Protein AF-A0A9X4NLX0-F1 (afdb_monomer_lite)

InterPro domains:
  IPR046763 Phage tail tube protein, C-terminal [PF20608] (22-100)

Foldseek 3Di:
DDADPVRDDDDDDDDDDDDQWAWDADDDEWEWDDPDAFAQQTATDDDQWTQIPVGDTFGWDKFKAAPVRDTDDGRRHHADKIKIWIDGPPYDIDIHIYGD

Structure (mmCIF, N/CA/C/O backbone):
data_AF-A0A9X4NLX0-F1
#
_entry.id   AF-A0A9X4NLX0-F1
#
loop_
_atom_site.group_PDB
_atom_site.id
_atom_site.type_symbol
_atom_site.label_atom_id
_atom_site.label_alt_id
_atom_site.label_comp_id
_atom_site.label_asym_id
_atom_site.label_entity_id
_atom_site.label_seq_id
_atom_site.pdbx_PDB_ins_code
_atom_site.Cartn_x
_atom_site.Cartn_y
_atom_site.Cartn_z
_atom_site.occupancy
_atom_site.B_iso_or_equiv
_atom_site.auth_seq_id
_atom_site.auth_comp_id
_atom_site.auth_asym_id
_atom_site.auth_atom_id
_atom_site.pdbx_PDB_model_num
ATOM 1 N N . THR A 1 1 ? -16.741 -6.314 47.032 1.00 60.53 1 THR A N 1
ATOM 2 C CA . THR A 1 1 ? -17.863 -7.225 47.336 1.00 60.53 1 THR A CA 1
ATOM 3 C C . THR A 1 1 ? -18.514 -6.750 48.613 1.00 60.53 1 THR A C 1
ATOM 5 O O . THR A 1 1 ? -17.801 -6.550 49.587 1.00 60.53 1 THR A O 1
ATOM 8 N N . ALA A 1 2 ? -19.818 -6.478 48.593 1.00 59.66 2 ALA A N 1
ATOM 9 C CA . ALA A 1 2 ? -20.591 -6.218 49.805 1.00 59.66 2 ALA A CA 1
ATOM 10 C C . ALA A 1 2 ? -21.335 -7.508 50.169 1.00 59.66 2 ALA A C 1
ATOM 12 O O . ALA A 1 2 ? -21.879 -8.161 49.280 1.00 59.66 2 ALA A O 1
ATOM 13 N N . THR A 1 3 ? -21.311 -7.880 51.444 1.00 66.69 3 THR A N 1
ATOM 14 C CA . THR A 1 3 ? -22.055 -9.021 51.987 1.00 66.69 3 THR A CA 1
ATOM 15 C C . THR A 1 3 ? -23.190 -8.457 52.825 1.00 66.69 3 THR A C 1
ATOM 17 O O . THR A 1 3 ? -22.936 -7.649 53.722 1.00 66.69 3 THR A O 1
ATOM 20 N N . ASP A 1 4 ? -24.433 -8.817 52.512 1.00 77.69 4 ASP A N 1
ATOM 21 C CA . ASP A 1 4 ? -25.574 -8.421 53.340 1.00 77.69 4 ASP A CA 1
ATOM 22 C C . ASP A 1 4 ? -25.683 -9.297 54.606 1.00 77.69 4 ASP A C 1
ATOM 24 O O . ASP A 1 4 ? -24.994 -10.308 54.756 1.00 77.69 4 ASP A O 1
ATOM 28 N N . ALA A 1 5 ? -26.550 -8.912 55.547 1.00 78.56 5 ALA A N 1
ATOM 29 C CA . ALA A 1 5 ? -26.756 -9.647 56.800 1.00 78.56 5 ALA A CA 1
ATOM 30 C C . ALA A 1 5 ? -27.320 -11.075 56.606 1.00 78.56 5 ALA A C 1
ATOM 32 O O . ALA A 1 5 ? -27.329 -11.852 57.559 1.00 78.56 5 ALA A O 1
ATOM 33 N N . ALA A 1 6 ? -27.778 -11.422 55.395 1.00 80.31 6 ALA A N 1
ATOM 34 C CA . ALA A 1 6 ? -28.243 -12.756 55.018 1.00 80.31 6 ALA A CA 1
ATOM 35 C C . ALA A 1 6 ? -27.143 -13.609 54.351 1.00 80.31 6 ALA A C 1
ATOM 37 O O . ALA A 1 6 ? -27.378 -14.778 54.052 1.00 80.31 6 ALA A O 1
ATOM 38 N N . GLY A 1 7 ? -25.940 -13.059 54.151 1.00 78.69 7 GLY A N 1
ATOM 39 C CA . GLY A 1 7 ? -24.815 -13.761 53.538 1.00 78.69 7 GLY A CA 1
ATOM 40 C C . GLY A 1 7 ? -24.838 -13.769 52.010 1.00 78.69 7 GLY A C 1
ATOM 41 O O . GLY A 1 7 ? -24.053 -14.501 51.407 1.00 78.69 7 GLY A O 1
ATOM 42 N N . ASN A 1 8 ? -25.688 -12.963 51.365 1.00 75.88 8 ASN A N 1
ATOM 43 C CA . ASN A 1 8 ? -25.670 -12.856 49.911 1.00 75.88 8 ASN A CA 1
ATOM 44 C C . ASN A 1 8 ? -24.430 -12.074 49.475 1.00 75.88 8 ASN A C 1
ATOM 46 O O . ASN A 1 8 ? -24.146 -10.983 49.979 1.00 75.88 8 ASN A O 1
ATOM 50 N N . VAL A 1 9 ? -23.698 -12.636 48.518 1.00 80.19 9 VAL A N 1
ATOM 51 C CA . VAL A 1 9 ? -22.546 -11.997 47.884 1.00 80.19 9 VAL A CA 1
ATOM 52 C C . VAL A 1 9 ? -22.950 -11.651 46.458 1.00 80.19 9 VAL A C 1
ATOM 54 O O . VAL A 1 9 ? -23.351 -12.526 45.698 1.00 80.19 9 VAL A O 1
ATOM 57 N N . SER A 1 10 ? -22.871 -10.373 46.090 1.00 74.25 10 SER A N 1
ATOM 58 C CA . SER A 1 10 ? -22.984 -9.984 44.683 1.00 74.25 10 S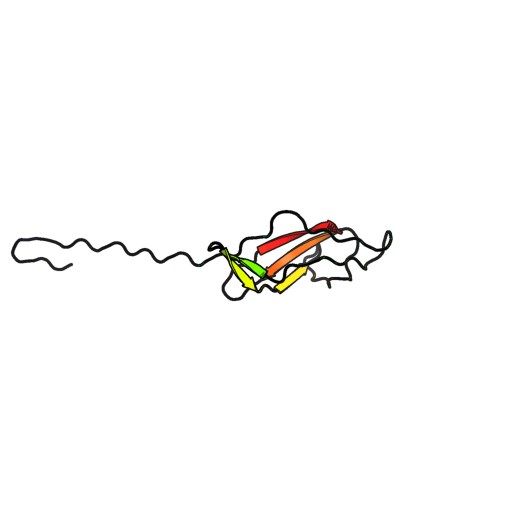ER A CA 1
ATOM 59 C C . SER A 1 10 ? -21.696 -10.356 43.957 1.00 74.25 10 SER A C 1
ATOM 61 O O . SER A 1 10 ? -20.627 -9.839 44.300 1.00 74.25 10 SER A O 1
ATOM 63 N N . ASP A 1 11 ? -21.803 -11.228 42.958 1.00 78.44 11 ASP A N 1
ATOM 64 C CA . ASP A 1 11 ? -20.698 -11.502 42.044 1.00 78.44 11 ASP A CA 1
ATOM 65 C C . ASP A 1 11 ? -20.344 -10.231 41.254 1.00 78.44 11 ASP A C 1
ATOM 67 O O . ASP A 1 11 ? -21.241 -9.487 40.838 1.00 78.44 11 ASP A O 1
ATOM 71 N N . PRO A 1 12 ? -19.050 -9.935 41.045 1.00 72.25 12 PRO A N 1
ATOM 72 C CA . PRO A 1 12 ? -18.658 -8.851 40.162 1.00 72.25 12 PRO A CA 1
ATOM 73 C C . PRO A 1 12 ? -19.080 -9.178 38.725 1.00 72.25 12 PRO A C 1
ATOM 75 O O . PRO A 1 12 ? -18.774 -10.252 38.210 1.00 72.25 12 PRO A O 1
ATOM 78 N N . THR A 1 13 ? -19.736 -8.232 38.052 1.00 74.25 13 THR A N 1
ATOM 79 C CA . THR A 1 13 ? -19.972 -8.315 36.607 1.00 74.25 13 THR A CA 1
ATOM 80 C C . THR A 1 13 ? -18.623 -8.298 35.877 1.00 74.25 13 THR A C 1
ATOM 82 O O . THR A 1 13 ? -17.861 -7.345 36.070 1.00 74.25 13 THR A O 1
ATOM 85 N N . PRO A 1 14 ? -18.300 -9.294 35.032 1.00 75.88 14 PRO A N 1
ATOM 86 C CA . PRO A 1 14 ? -17.124 -9.218 34.173 1.00 75.88 14 PRO A CA 1
ATOM 87 C C . PRO A 1 14 ? -17.251 -8.027 33.216 1.00 75.88 14 PRO A C 1
ATOM 89 O O . PRO A 1 14 ? -18.261 -7.891 32.528 1.00 75.88 14 PRO A O 1
ATOM 92 N N . ALA A 1 15 ? -16.234 -7.170 33.162 1.00 76.62 15 ALA A N 1
ATOM 93 C CA . ALA A 1 15 ? -16.128 -6.120 32.155 1.00 76.62 15 ALA A CA 1
ATOM 94 C C . ALA A 1 15 ? -15.160 -6.575 31.056 1.00 76.62 15 ALA A C 1
ATOM 96 O O . ALA A 1 15 ? -14.044 -7.001 31.352 1.00 76.62 15 ALA A O 1
ATOM 97 N N . THR A 1 16 ? -15.576 -6.473 29.795 1.00 66.88 16 THR A N 1
ATOM 98 C CA . THR A 1 16 ? -14.696 -6.619 28.630 1.00 66.88 16 THR A CA 1
ATOM 99 C C . THR A 1 16 ? -14.488 -5.248 28.003 1.00 66.88 16 THR A C 1
ATOM 101 O O . THR A 1 16 ? -15.465 -4.598 27.628 1.00 66.88 16 THR A O 1
ATOM 104 N N . THR A 1 17 ? -13.239 -4.807 27.871 1.00 70.00 17 THR A N 1
ATOM 105 C CA . THR A 1 17 ? -12.904 -3.663 27.012 1.00 70.00 17 THR A CA 1
ATOM 106 C C . THR A 1 17 ? -13.062 -4.103 25.553 1.00 70.00 17 THR A C 1
ATOM 108 O O . THR A 1 17 ? -12.540 -5.169 25.213 1.00 70.00 17 THR A O 1
ATOM 111 N N . PRO A 1 18 ? -13.783 -3.356 24.694 1.00 76.69 18 PRO A N 1
ATOM 112 C CA . PRO A 1 18 ? -13.779 -3.617 23.256 1.00 76.69 18 PRO A CA 1
ATOM 113 C C . PRO A 1 18 ? -12.347 -3.617 22.710 1.00 76.69 18 PRO A C 1
ATOM 115 O O . PRO A 1 18 ? -11.506 -2.868 23.204 1.00 76.69 18 PRO A O 1
ATOM 118 N N . ALA A 1 19 ? -12.065 -4.466 21.723 1.00 79.06 19 ALA A N 1
ATOM 119 C CA . ALA A 1 19 ? -10.803 -4.377 20.997 1.00 79.06 19 ALA A CA 1
ATOM 120 C C . ALA A 1 19 ? -10.775 -3.078 20.180 1.00 79.06 19 ALA A C 1
ATOM 122 O O . ALA A 1 19 ? -11.817 -2.664 19.672 1.00 79.06 19 ALA A O 1
ATOM 123 N N . ASP A 1 20 ? -9.598 -2.470 20.043 1.00 86.62 20 ASP A N 1
ATOM 124 C CA . ASP A 1 20 ? -9.420 -1.344 19.128 1.00 86.62 20 ASP A CA 1
ATOM 125 C C . ASP A 1 20 ? -9.620 -1.824 17.675 1.00 86.62 20 ASP A C 1
ATOM 127 O O . ASP A 1 20 ? -9.193 -2.939 17.336 1.00 86.62 20 ASP A O 1
ATOM 131 N N . PRO A 1 21 ? -10.276 -1.030 16.808 1.00 90.69 21 PRO A N 1
ATOM 132 C CA . PRO A 1 21 ? -10.490 -1.409 15.419 1.00 90.69 21 PRO A CA 1
ATOM 133 C C . PRO A 1 21 ? -9.158 -1.510 14.669 1.00 90.69 21 PRO A C 1
ATOM 135 O O . PRO A 1 21 ? -8.227 -0.740 14.902 1.00 90.69 21 PRO A O 1
ATOM 138 N N . THR A 1 22 ? -9.066 -2.451 13.731 1.00 95.19 22 THR A N 1
ATOM 139 C CA . THR A 1 22 ? -7.857 -2.671 12.920 1.00 95.19 22 THR A CA 1
ATOM 140 C C . THR A 1 22 ? -8.106 -2.331 11.458 1.00 95.19 22 THR A C 1
ATOM 142 O O . THR A 1 22 ? -9.217 -2.499 10.959 1.00 95.19 22 THR A O 1
ATOM 145 N N . LEU A 1 23 ? -7.077 -1.863 10.741 1.00 96.50 23 LEU A N 1
ATOM 146 C CA . LEU A 1 23 ? -7.182 -1.667 9.295 1.00 96.50 23 LEU A CA 1
ATOM 147 C C . LEU A 1 23 ? -7.285 -3.013 8.580 1.00 96.50 23 LEU A C 1
ATOM 149 O O . LEU A 1 23 ? -6.533 -3.952 8.846 1.00 96.50 23 LEU A O 1
ATOM 153 N N . VAL A 1 24 ? -8.182 -3.082 7.605 1.00 95.88 24 VAL A N 1
ATOM 154 C CA . VAL A 1 24 ? -8.319 -4.227 6.712 1.00 95.88 24 VAL A CA 1
ATOM 155 C C . VAL A 1 24 ? -7.430 -3.999 5.499 1.00 95.88 24 VAL A C 1
ATOM 157 O O . VAL A 1 24 ? -7.638 -3.074 4.710 1.00 95.88 24 VAL A O 1
ATOM 160 N N . ALA A 1 25 ? -6.438 -4.873 5.336 1.00 91.00 25 ALA A N 1
ATOM 161 C CA . ALA A 1 25 ? -5.562 -4.848 4.176 1.00 91.00 25 ALA A CA 1
ATOM 162 C C . ALA A 1 25 ? -6.369 -5.078 2.881 1.00 91.00 25 ALA A C 1
ATOM 164 O O . ALA A 1 25 ? -7.209 -5.985 2.830 1.00 91.00 25 ALA A O 1
ATOM 165 N N . PRO A 1 26 ? -6.118 -4.300 1.816 1.00 89.88 26 PRO A N 1
ATOM 166 C CA . PRO A 1 26 ? -6.775 -4.527 0.540 1.00 89.88 26 PRO A CA 1
ATOM 167 C C . PRO A 1 26 ? -6.403 -5.903 -0.041 1.00 89.88 26 PRO A C 1
ATOM 169 O O . PRO A 1 26 ? -5.273 -6.382 0.065 1.00 89.88 26 PRO A O 1
ATOM 172 N N . THR A 1 27 ? -7.383 -6.572 -0.650 1.00 89.19 27 THR A N 1
ATOM 173 C CA . THR A 1 27 ? -7.210 -7.928 -1.185 1.00 89.19 27 THR A CA 1
ATOM 174 C C . THR A 1 27 ? -6.589 -7.910 -2.578 1.00 89.19 27 THR A C 1
ATOM 176 O O . THR A 1 27 ? -6.995 -7.115 -3.425 1.00 89.19 27 THR A O 1
ATOM 179 N N . GLY A 1 28 ? -5.684 -8.851 -2.845 1.00 90.75 28 GLY A N 1
ATOM 180 C CA . GLY A 1 28 ? -5.024 -8.997 -4.144 1.00 90.75 28 GLY A CA 1
ATOM 181 C C . GLY A 1 28 ? -3.803 -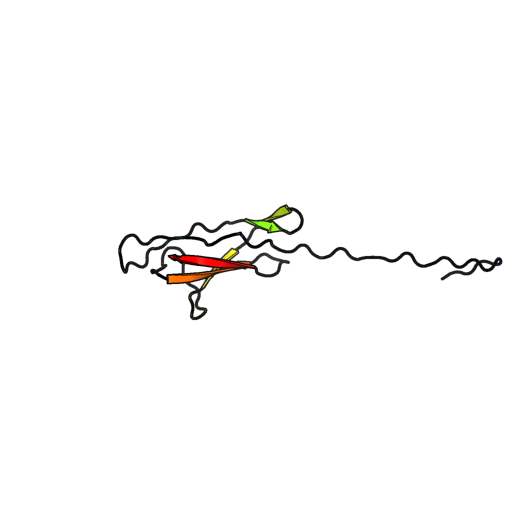8.093 -4.309 1.00 90.75 28 GLY A C 1
ATOM 182 O O . GLY A 1 28 ? -3.407 -7.383 -3.385 1.00 90.75 28 GLY A O 1
ATOM 183 N N . ASN A 1 29 ? -3.202 -8.150 -5.497 1.00 91.50 29 ASN A N 1
ATOM 184 C CA . ASN A 1 29 ? -2.041 -7.336 -5.841 1.00 91.50 29 ASN A CA 1
ATOM 185 C C . ASN A 1 29 ? -2.486 -6.087 -6.595 1.00 91.50 29 ASN A C 1
ATOM 187 O O . ASN A 1 29 ? -3.361 -6.155 -7.461 1.00 91.50 29 ASN A O 1
ATOM 191 N N . LEU A 1 30 ? -1.820 -4.970 -6.324 1.00 94.56 30 LEU A N 1
ATOM 192 C CA . LEU A 1 30 ? -1.864 -3.823 -7.216 1.00 94.56 30 LEU A CA 1
ATOM 193 C C . LEU A 1 30 ? -1.030 -4.113 -8.459 1.00 94.56 30 LEU A C 1
ATOM 195 O O . LEU A 1 30 ? -0.036 -4.843 -8.413 1.00 94.56 30 LEU A O 1
ATOM 199 N N . SER A 1 31 ? -1.418 -3.480 -9.557 1.00 94.88 31 SER A N 1
ATOM 200 C CA . SER A 1 31 ? -0.672 -3.504 -10.806 1.00 94.88 31 SER A CA 1
ATOM 201 C C . SER A 1 31 ? -0.377 -2.087 -11.276 1.00 94.88 31 SER A C 1
ATOM 203 O O . SER A 1 31 ? -1.256 -1.223 -11.215 1.00 94.88 31 SER A O 1
ATOM 205 N N . ALA A 1 32 ? 0.815 -1.874 -11.812 1.00 95.44 32 ALA A N 1
ATOM 206 C CA . ALA A 1 32 ? 1.120 -0.747 -12.682 1.00 95.44 32 ALA A CA 1
ATOM 207 C C . ALA A 1 32 ? 1.722 -1.272 -13.989 1.00 95.44 32 ALA A C 1
ATOM 209 O O . ALA A 1 32 ? 2.062 -2.444 -14.098 1.00 95.44 32 ALA A O 1
ATOM 210 N N . THR A 1 33 ? 1.835 -0.406 -14.989 1.00 94.00 33 THR A N 1
ATOM 211 C CA . THR A 1 33 ? 2.482 -0.728 -16.264 1.00 94.00 33 THR A CA 1
ATOM 212 C C . THR A 1 33 ? 3.409 0.404 -16.650 1.00 94.00 33 THR A C 1
ATOM 214 O O . THR A 1 33 ? 3.055 1.571 -16.469 1.00 94.00 33 THR A O 1
ATOM 217 N N . THR A 1 34 ? 4.558 0.072 -17.224 1.00 95.06 34 THR A N 1
ATOM 218 C CA . THR A 1 34 ? 5.456 1.056 -17.833 1.00 95.06 34 THR A CA 1
ATOM 219 C C . THR A 1 34 ? 5.054 1.316 -19.283 1.00 95.06 34 THR A C 1
ATOM 221 O O . THR A 1 34 ? 4.432 0.471 -19.933 1.00 95.06 34 THR A O 1
ATOM 224 N N . THR A 1 35 ? 5.411 2.481 -19.825 1.00 94.25 35 THR A N 1
ATOM 225 C CA . THR A 1 35 ? 5.070 2.809 -21.225 1.00 94.25 35 THR A CA 1
ATOM 226 C C . THR A 1 35 ? 5.885 2.005 -22.239 1.00 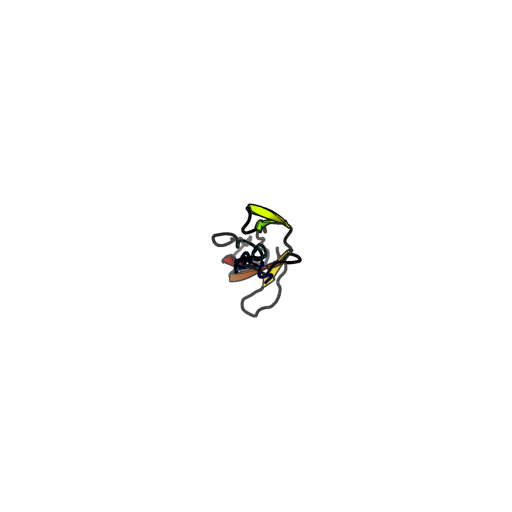94.25 35 THR A C 1
ATOM 228 O O . THR A 1 35 ? 5.444 1.793 -23.369 1.00 94.25 35 THR A O 1
ATOM 231 N N . ALA A 1 36 ? 7.066 1.535 -21.836 1.00 94.31 36 ALA A N 1
ATOM 232 C CA . ALA A 1 36 ? 7.952 0.699 -22.632 1.00 94.31 36 ALA A CA 1
ATOM 233 C C . ALA A 1 36 ? 8.762 -0.259 -21.746 1.00 94.31 36 ALA A C 1
ATOM 235 O O . ALA A 1 36 ? 8.906 -0.064 -20.535 1.00 94.31 36 ALA A O 1
ATOM 236 N N . VAL A 1 37 ? 9.341 -1.289 -22.367 1.00 91.50 37 VAL A N 1
ATOM 237 C CA . VAL A 1 37 ? 10.270 -2.204 -21.693 1.00 91.50 37 VAL A CA 1
ATOM 238 C C . VAL A 1 37 ? 11.496 -1.422 -21.218 1.00 91.50 37 VAL A C 1
ATOM 240 O O . VAL A 1 37 ? 12.153 -0.749 -22.009 1.00 91.50 37 VAL A O 1
ATOM 243 N N . GLY A 1 38 ? 11.804 -1.520 -19.924 1.00 91.94 38 GLY A N 1
ATOM 244 C CA . GLY A 1 38 ? 12.929 -0.816 -19.303 1.00 91.94 38 GLY A CA 1
ATOM 245 C C . GLY A 1 38 ? 12.656 0.645 -18.927 1.00 91.94 38 GLY A C 1
ATOM 246 O O . GLY A 1 38 ? 13.550 1.288 -18.382 1.00 91.94 38 GLY A O 1
ATOM 247 N N . ALA A 1 39 ? 11.451 1.172 -19.176 1.00 95.19 39 ALA A N 1
ATOM 248 C CA . ALA A 1 39 ? 11.053 2.477 -18.654 1.00 95.19 39 ALA A CA 1
ATOM 249 C C . ALA A 1 39 ? 10.813 2.425 -17.130 1.00 95.19 39 ALA A C 1
ATOM 251 O O . ALA A 1 39 ? 10.613 1.358 -16.544 1.00 95.19 39 ALA A O 1
ATOM 252 N N . ALA A 1 40 ? 10.854 3.595 -16.494 1.00 95.25 40 ALA A N 1
ATOM 253 C CA . ALA A 1 40 ? 10.650 3.780 -15.058 1.00 95.25 40 ALA A CA 1
ATOM 254 C C . ALA A 1 40 ? 9.585 4.856 -14.806 1.00 95.25 40 ALA A C 1
ATOM 256 O O . ALA A 1 40 ? 9.820 5.829 -14.097 1.00 95.25 40 ALA A O 1
ATOM 257 N N . ASP A 1 41 ? 8.440 4.702 -15.462 1.00 96.19 41 ASP A N 1
ATOM 258 C CA . ASP A 1 41 ? 7.301 5.624 -15.438 1.00 96.19 41 ASP A CA 1
ATOM 259 C C . ASP A 1 41 ? 6.001 4.942 -14.982 1.00 96.19 41 ASP A C 1
ATOM 261 O O . ASP A 1 41 ? 4.906 5.473 -15.169 1.00 96.19 41 ASP A O 1
ATOM 265 N N . GLY A 1 42 ? 6.114 3.760 -14.367 1.00 95.94 42 GLY A N 1
ATOM 266 C CA . GLY A 1 42 ? 4.975 3.017 -13.851 1.00 95.94 42 GLY A CA 1
ATOM 267 C C . GLY A 1 42 ? 4.253 3.786 -12.746 1.00 95.94 42 GLY A C 1
ATOM 268 O O . GLY A 1 42 ? 4.876 4.316 -11.820 1.00 95.94 42 GLY A O 1
ATOM 269 N N . MET A 1 43 ? 2.924 3.814 -12.833 1.00 96.06 43 MET A N 1
ATOM 270 C CA . MET A 1 43 ? 2.043 4.471 -11.871 1.00 96.06 43 MET A CA 1
ATOM 271 C C . MET A 1 43 ? 0.964 3.501 -11.390 1.00 96.06 43 MET A C 1
ATOM 273 O O . MET A 1 43 ? 0.232 2.926 -12.195 1.00 96.06 43 MET A O 1
ATOM 277 N N . ALA A 1 44 ? 0.859 3.334 -10.074 1.00 95.38 44 ALA A N 1
ATOM 278 C CA . ALA A 1 44 ? -0.177 2.530 -9.438 1.00 95.38 44 ALA A CA 1
ATOM 279 C C . ALA A 1 44 ? -1.326 3.418 -8.946 1.00 95.38 44 ALA A C 1
ATOM 281 O O . ALA A 1 44 ? -1.101 4.519 -8.435 1.00 95.38 44 ALA A O 1
ATOM 282 N N . ASN A 1 45 ? -2.559 2.921 -9.050 1.00 94.56 45 ASN A N 1
ATOM 283 C CA . ASN A 1 45 ? -3.709 3.552 -8.412 1.00 94.56 45 ASN A CA 1
ATOM 284 C C . ASN A 1 45 ? -3.774 3.116 -6.944 1.00 94.56 45 ASN A C 1
ATOM 286 O O . ASN A 1 45 ? -4.098 1.964 -6.658 1.00 94.56 45 ASN A O 1
ATOM 290 N N . LEU A 1 46 ? -3.444 4.023 -6.026 1.00 94.69 46 LEU A N 1
ATOM 291 C CA . LEU A 1 46 ? -3.446 3.746 -4.591 1.00 94.69 46 LEU A CA 1
ATOM 292 C C . LEU A 1 46 ? -4.755 4.259 -3.973 1.00 94.69 46 LEU A C 1
ATOM 294 O O . LEU A 1 46 ? -5.100 5.423 -4.191 1.00 94.69 46 LEU A O 1
ATOM 298 N N . PRO A 1 47 ? -5.484 3.439 -3.198 1.00 94.00 47 PRO A N 1
ATOM 299 C CA . PRO A 1 47 ? -6.651 3.906 -2.468 1.00 94.00 47 PRO A CA 1
ATOM 300 C C . PRO A 1 47 ? -6.248 4.955 -1.426 1.00 94.00 47 PRO A C 1
ATOM 302 O O . PRO A 1 47 ? -5.238 4.811 -0.738 1.00 94.00 47 PRO A O 1
ATOM 305 N N . ALA A 1 48 ? -7.064 6.001 -1.303 1.00 95.75 48 ALA A N 1
ATOM 306 C CA . ALA A 1 48 ? -6.914 7.021 -0.265 1.00 95.75 48 ALA A CA 1
ATOM 307 C C . ALA A 1 48 ? -7.598 6.625 1.055 1.00 95.75 48 ALA A C 1
ATOM 309 O O . ALA A 1 48 ? -7.358 7.252 2.086 1.00 95.75 48 ALA A O 1
ATOM 310 N N . THR A 1 49 ? -8.458 5.602 1.025 1.00 96.31 49 THR A N 1
ATOM 311 C CA . THR A 1 49 ? -9.158 5.072 2.196 1.00 96.31 49 THR A CA 1
ATOM 312 C C . THR A 1 49 ? -9.122 3.549 2.213 1.00 96.31 49 THR A C 1
ATOM 314 O O . THR A 1 49 ? -9.186 2.910 1.162 1.00 96.31 49 THR A O 1
ATOM 317 N N . LEU A 1 50 ? -9.053 2.967 3.407 1.00 96.81 50 LEU A N 1
ATOM 318 C CA . LEU A 1 50 ? -9.255 1.537 3.646 1.00 96.81 50 LEU A CA 1
ATOM 319 C C . LEU A 1 50 ? -10.404 1.331 4.628 1.00 96.81 50 LEU A C 1
ATOM 321 O O . LEU A 1 50 ? -10.794 2.255 5.338 1.00 96.81 50 LEU A O 1
ATOM 325 N N . LYS A 1 51 ? -10.947 0.114 4.655 1.00 96.50 51 LYS A N 1
ATOM 326 C CA . LYS A 1 51 ? -11.928 -0.272 5.667 1.00 96.50 51 LYS A CA 1
ATOM 327 C C . LYS A 1 51 ? -11.226 -0.642 6.963 1.00 96.50 51 LYS A C 1
ATOM 329 O O . LYS A 1 51 ? -10.158 -1.247 6.911 1.00 96.50 51 LYS A O 1
ATOM 334 N N . ASP A 1 52 ? -11.826 -0.324 8.099 1.00 96.50 52 ASP A N 1
ATOM 335 C CA . ASP A 1 52 ? -11.464 -0.954 9.367 1.00 96.50 52 ASP A CA 1
ATOM 336 C C . ASP A 1 52 ? -12.283 -2.236 9.615 1.00 96.50 52 ASP A C 1
ATOM 338 O O . ASP A 1 52 ? -13.169 -2.607 8.834 1.00 96.50 52 ASP A O 1
ATOM 342 N N . SER A 1 53 ? -11.977 -2.933 10.708 1.00 93.56 53 SER A N 1
ATOM 343 C CA . SER A 1 53 ? -12.673 -4.143 11.152 1.00 93.56 53 SER A CA 1
ATOM 344 C C . SER A 1 53 ? -14.150 -3.922 11.501 1.00 93.56 53 SER A C 1
ATOM 346 O O . SER A 1 53 ? -14.894 -4.894 11.628 1.00 93.56 53 SER A O 1
ATOM 348 N N . GLU A 1 54 ? -14.583 -2.669 11.651 1.00 93.44 54 GLU A N 1
ATOM 349 C CA . GLU A 1 54 ? -15.967 -2.269 11.926 1.00 93.44 54 GLU A CA 1
ATOM 350 C C . GLU A 1 54 ? -16.713 -1.829 10.647 1.00 93.44 54 GLU A C 1
ATOM 352 O O . GLU A 1 54 ? -17.934 -1.660 10.657 1.00 93.44 54 GLU A O 1
ATOM 357 N N . GLY A 1 55 ? -16.003 -1.708 9.518 1.00 93.62 55 GLY A N 1
ATOM 358 C CA . GLY A 1 55 ? -16.529 -1.342 8.202 1.00 93.62 55 GLY A CA 1
ATOM 359 C C . GLY A 1 55 ? -16.497 0.158 7.878 1.00 93.62 55 GLY A C 1
ATOM 360 O O . GLY A 1 55 ? -17.006 0.558 6.818 1.00 93.62 55 GLY A O 1
ATOM 361 N N . ALA A 1 56 ? -15.904 0.990 8.737 1.00 94.62 56 ALA A N 1
ATOM 362 C CA . ALA A 1 56 ? -15.754 2.423 8.500 1.00 94.62 56 ALA A CA 1
ATOM 363 C C . ALA A 1 56 ? -14.634 2.715 7.489 1.00 94.62 56 ALA A C 1
ATOM 365 O O . ALA A 1 56 ? -13.689 1.944 7.344 1.00 94.62 56 ALA A O 1
ATOM 366 N N . ASP A 1 57 ? -14.752 3.826 6.755 1.00 96.56 57 ASP A N 1
ATOM 367 C CA . ASP A 1 57 ? -13.699 4.302 5.852 1.00 96.56 57 ASP A CA 1
ATOM 368 C C . ASP A 1 57 ? -12.669 5.132 6.623 1.00 96.56 57 ASP A C 1
ATOM 370 O O . ASP A 1 57 ? -12.985 6.194 7.163 1.00 96.56 57 ASP A O 1
ATOM 374 N N . VAL A 1 58 ? -11.424 4.666 6.624 1.00 96.88 58 VAL A N 1
ATOM 375 C CA . VAL A 1 58 ? -10.291 5.303 7.295 1.00 96.88 58 VAL A CA 1
ATOM 376 C C . VAL A 1 58 ? -9.367 5.924 6.246 1.00 96.88 58 VAL A C 1
ATOM 378 O O . VAL A 1 58 ? -8.925 5.209 5.343 1.00 96.88 58 VAL A O 1
ATOM 381 N N . PRO A 1 59 ? -9.048 7.229 6.329 1.00 97.44 59 PRO A N 1
ATOM 382 C CA . PRO A 1 59 ? -8.077 7.853 5.439 1.00 97.44 59 PRO A CA 1
ATOM 383 C C . PRO A 1 59 ? -6.673 7.317 5.725 1.00 97.44 59 PRO A C 1
ATOM 385 O O . PRO A 1 59 ? -6.224 7.311 6.871 1.00 97.44 59 PRO A O 1
ATOM 388 N N . VAL A 1 60 ? -5.974 6.901 4.671 1.00 97.81 60 VAL A N 1
ATOM 389 C CA . VAL A 1 60 ? -4.634 6.310 4.759 1.00 97.81 60 VAL A CA 1
ATOM 390 C C . VAL A 1 60 ? -3.634 7.082 3.908 1.00 97.81 60 VAL A C 1
ATOM 392 O O . VAL A 1 60 ? -3.974 7.667 2.878 1.00 97.81 60 VAL A O 1
ATOM 395 N N . THR A 1 61 ? -2.370 7.044 4.313 1.00 97.19 61 THR A N 1
ATOM 396 C CA . THR A 1 61 ? -1.237 7.390 3.452 1.00 97.19 61 THR A CA 1
ATOM 397 C C . THR A 1 61 ? -0.575 6.112 2.959 1.00 97.19 61 THR A C 1
ATOM 399 O O . THR A 1 61 ? -0.547 5.115 3.673 1.00 97.19 61 THR A O 1
ATOM 402 N N . ALA A 1 62 ? -0.059 6.129 1.731 1.00 96.94 62 ALA A N 1
ATOM 403 C CA . ALA A 1 62 ? 0.579 4.971 1.119 1.00 96.94 62 ALA A CA 1
ATOM 404 C C . ALA A 1 62 ? 2.042 5.276 0.786 1.00 96.94 62 ALA A C 1
ATOM 406 O O . ALA A 1 62 ? 2.341 6.283 0.140 1.00 96.94 62 ALA A O 1
ATOM 407 N N . VAL A 1 63 ? 2.946 4.388 1.193 1.00 97.88 63 VAL A N 1
ATOM 408 C CA . VAL A 1 63 ? 4.375 4.453 0.868 1.00 97.88 63 VAL A CA 1
ATOM 409 C C . VAL A 1 63 ? 4.750 3.219 0.064 1.00 97.88 63 VAL A C 1
ATOM 411 O O . VAL A 1 63 ? 4.562 2.096 0.521 1.00 97.88 63 VAL A O 1
ATOM 414 N N . ILE A 1 64 ? 5.299 3.423 -1.133 1.00 98.06 64 ILE A N 1
ATOM 415 C CA . ILE A 1 64 ? 5.816 2.336 -1.967 1.00 98.06 64 ILE A CA 1
ATOM 416 C C . ILE A 1 64 ? 7.287 2.133 -1.621 1.00 98.06 64 ILE A C 1
ATOM 418 O O . ILE A 1 64 ? 8.072 3.077 -1.677 1.00 98.06 64 ILE A O 1
ATOM 422 N N . THR A 1 65 ? 7.672 0.905 -1.300 1.00 98.00 65 THR A N 1
ATOM 423 C CA . THR A 1 65 ? 9.060 0.511 -1.057 1.00 98.00 65 THR A CA 1
ATOM 424 C C . THR A 1 65 ? 9.489 -0.571 -2.037 1.00 98.00 65 THR A C 1
ATOM 426 O O . THR A 1 65 ? 8.713 -1.457 -2.401 1.00 98.00 65 THR A O 1
ATOM 429 N N . ASN A 1 66 ? 10.729 -0.485 -2.509 1.00 96.38 66 ASN A N 1
ATOM 430 C CA . ASN A 1 66 ? 11.333 -1.536 -3.322 1.00 96.38 66 ASN A CA 1
ATOM 431 C C . ASN A 1 66 ? 11.835 -2.699 -2.443 1.00 96.38 66 ASN A C 1
ATOM 433 O O . ASN A 1 66 ? 11.817 -2.630 -1.215 1.00 96.38 66 ASN A O 1
ATOM 437 N N . ALA A 1 67 ? 12.345 -3.761 -3.070 1.00 92.88 67 ALA A N 1
ATOM 438 C CA . ALA A 1 67 ? 12.867 -4.934 -2.362 1.00 92.88 67 ALA A CA 1
ATOM 439 C C . ALA A 1 67 ? 14.049 -4.640 -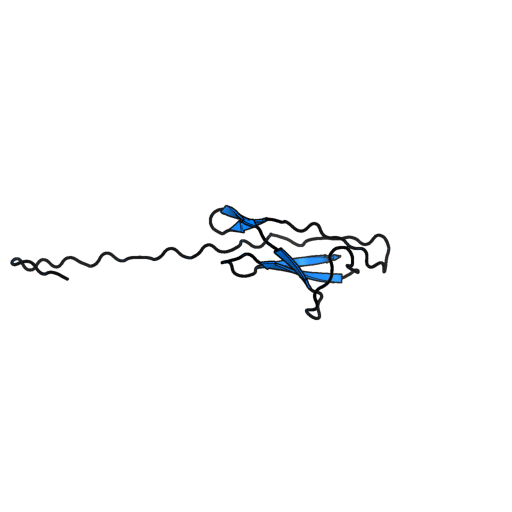1.412 1.00 92.88 67 ALA A C 1
ATOM 441 O O . ALA A 1 67 ? 14.316 -5.433 -0.513 1.00 92.88 67 ALA A O 1
ATOM 442 N N . SER A 1 68 ? 14.753 -3.512 -1.577 1.00 94.06 68 SER A N 1
ATOM 443 C CA . SER A 1 68 ? 15.797 -3.069 -0.642 1.00 94.06 68 SER A CA 1
ATOM 444 C C . SER A 1 68 ? 15.255 -2.228 0.522 1.00 94.06 68 SER A C 1
ATOM 446 O O . SER A 1 68 ? 16.044 -1.709 1.309 1.00 94.06 68 SER A O 1
ATOM 448 N N . GLY A 1 69 ? 13.933 -2.052 0.626 1.00 93.44 69 GLY A N 1
ATOM 449 C CA . GLY A 1 69 ? 13.270 -1.265 1.669 1.00 93.44 69 GLY A CA 1
ATOM 450 C C . GLY A 1 69 ? 13.354 0.250 1.468 1.00 93.44 69 GLY A C 1
ATOM 451 O O . GLY A 1 69 ? 13.040 1.011 2.379 1.00 93.44 69 GLY A O 1
ATOM 452 N N . SER A 1 70 ? 13.794 0.718 0.299 1.00 95.62 70 SER A N 1
ATOM 453 C CA . SER A 1 70 ? 13.868 2.148 -0.012 1.00 95.62 70 SER A CA 1
ATOM 454 C C . SER A 1 70 ? 12.543 2.640 -0.576 1.00 95.62 70 SER A C 1
ATOM 456 O O . SER A 1 70 ? 11.967 1.996 -1.455 1.00 95.62 70 SER A O 1
ATOM 458 N N . ALA A 1 71 ? 12.080 3.794 -0.094 1.00 96.44 71 ALA A N 1
ATOM 459 C CA . ALA A 1 71 ? 10.879 4.430 -0.613 1.00 96.44 71 ALA A CA 1
ATOM 460 C C . ALA A 1 71 ? 11.082 4.877 -2.069 1.00 96.44 71 ALA A C 1
ATOM 462 O O . ALA A 1 71 ? 12.124 5.435 -2.419 1.00 96.44 71 ALA A O 1
ATOM 463 N N . VAL A 1 72 ? 10.075 4.638 -2.906 1.00 96.94 72 VAL A N 1
ATOM 464 C CA . VAL A 1 72 ? 10.060 4.992 -4.327 1.00 96.94 72 VAL A CA 1
ATOM 465 C C . VAL A 1 72 ? 8.824 5.834 -4.618 1.00 96.94 72 VAL A C 1
ATOM 467 O O . VAL A 1 72 ? 7.739 5.585 -4.091 1.00 96.94 72 VAL A O 1
ATOM 470 N N . THR A 1 73 ? 8.983 6.846 -5.464 1.00 96.44 73 THR A N 1
ATOM 471 C CA . THR A 1 73 ? 7.888 7.730 -5.864 1.00 96.44 73 THR A CA 1
ATOM 472 C C . THR A 1 73 ? 6.928 7.007 -6.808 1.00 96.44 73 THR A C 1
ATOM 474 O O . THR A 1 73 ? 7.348 6.392 -7.790 1.00 96.44 73 THR A O 1
ATOM 477 N N . ASN A 1 74 ? 5.623 7.113 -6.547 1.00 96.00 74 ASN A N 1
ATOM 478 C CA . ASN A 1 74 ? 4.605 6.633 -7.479 1.00 96.00 74 ASN A CA 1
ATOM 479 C C . ASN A 1 74 ? 4.662 7.441 -8.790 1.00 96.00 74 ASN A C 1
ATOM 481 O O . ASN A 1 74 ? 4.709 8.669 -8.748 1.00 96.00 74 ASN A O 1
ATOM 485 N N . GLY A 1 75 ? 4.669 6.765 -9.940 1.00 94.62 75 GLY A N 1
ATOM 486 C CA . GLY A 1 75 ? 4.974 7.378 -11.241 1.00 94.62 75 GLY A CA 1
ATOM 487 C C . GLY A 1 75 ? 6.458 7.323 -11.624 1.00 94.62 75 GLY A C 1
ATOM 488 O O . GLY A 1 75 ? 6.832 7.796 -12.691 1.00 94.62 75 GLY A O 1
ATOM 489 N N . SER A 1 76 ? 7.316 6.753 -10.771 1.00 95.25 76 SER A N 1
ATOM 490 C CA . SER A 1 76 ? 8.732 6.479 -11.062 1.00 95.25 76 SER A CA 1
ATOM 491 C C . SER A 1 76 ? 9.088 5.010 -10.818 1.00 95.25 76 SER A C 1
ATOM 493 O O . SER A 1 76 ? 10.177 4.688 -10.341 1.00 95.25 76 SER A O 1
ATOM 495 N N . LEU A 1 77 ? 8.140 4.109 -11.087 1.00 96.06 77 LEU A N 1
ATOM 496 C CA . LEU A 1 77 ? 8.300 2.678 -10.853 1.00 96.06 77 LEU A CA 1
ATOM 497 C C . LEU A 1 77 ? 8.828 1.996 -12.118 1.00 96.06 77 LEU A C 1
ATOM 499 O O . LEU A 1 77 ? 8.232 2.112 -13.189 1.00 96.06 77 LEU A O 1
ATOM 503 N N . SER A 1 78 ? 9.934 1.265 -11.996 1.00 96.12 78 SER A N 1
ATOM 504 C CA . SER A 1 78 ? 10.396 0.329 -13.026 1.00 96.12 78 SER A CA 1
ATOM 505 C C . SER A 1 78 ? 9.752 -1.042 -12.839 1.00 96.12 78 SER A C 1
ATOM 507 O O . SER A 1 78 ? 9.284 -1.352 -11.741 1.00 96.12 78 SER A O 1
ATOM 509 N N . ALA A 1 79 ? 9.804 -1.887 -13.869 1.00 95.56 79 ALA A N 1
ATOM 510 C CA . ALA A 1 79 ? 9.335 -3.268 -13.781 1.00 95.56 79 ALA A CA 1
ATOM 511 C C . ALA A 1 79 ? 9.922 -3.996 -12.557 1.00 95.56 79 ALA A C 1
ATOM 513 O O . ALA A 1 79 ? 11.128 -3.907 -12.292 1.00 95.56 79 ALA A O 1
ATOM 514 N N . GLY A 1 80 ? 9.073 -4.691 -11.802 1.00 94.62 80 GLY A N 1
ATOM 515 C CA . GLY A 1 80 ? 9.475 -5.348 -10.560 1.00 94.62 80 GLY A CA 1
ATOM 516 C C . GLY A 1 80 ? 8.356 -5.501 -9.533 1.00 94.62 80 GLY A C 1
ATOM 517 O O . GLY A 1 80 ? 7.186 -5.227 -9.789 1.00 94.62 80 GLY A O 1
ATOM 518 N N . THR A 1 81 ? 8.736 -5.964 -8.343 1.00 96.56 81 THR A N 1
ATOM 519 C CA . THR A 1 81 ? 7.826 -6.142 -7.207 1.00 96.56 81 THR A CA 1
ATOM 520 C C . THR A 1 81 ? 8.153 -5.145 -6.104 1.00 96.56 81 THR A C 1
ATOM 522 O O . THR A 1 81 ? 9.317 -4.958 -5.743 1.00 96.56 81 THR A O 1
ATOM 525 N N . TYR A 1 82 ? 7.105 -4.535 -5.563 1.00 97.56 82 TYR A N 1
ATOM 526 C CA . TYR A 1 82 ? 7.157 -3.514 -4.528 1.00 97.56 82 TYR A CA 1
ATOM 527 C C . TYR A 1 82 ? 6.196 -3.859 -3.392 1.00 97.56 82 TYR A C 1
ATOM 529 O O . TYR A 1 82 ? 5.212 -4.584 -3.581 1.00 97.56 82 TYR A O 1
ATOM 537 N N . THR A 1 83 ? 6.462 -3.281 -2.226 1.00 97.38 83 THR A N 1
ATOM 538 C CA . THR A 1 83 ? 5.571 -3.328 -1.068 1.00 97.38 83 THR A CA 1
ATOM 539 C C . THR A 1 83 ? 4.970 -1.950 -0.858 1.00 97.38 83 THR A C 1
ATOM 541 O O . THR A 1 83 ? 5.696 -0.969 -0.702 1.00 97.38 83 THR A O 1
ATOM 544 N N . VAL A 1 84 ? 3.645 -1.875 -0.847 1.00 97.62 84 VAL A N 1
ATOM 545 C CA . VAL A 1 84 ? 2.900 -0.678 -0.467 1.00 97.62 84 VAL A CA 1
ATOM 546 C C . VAL A 1 84 ? 2.506 -0.814 0.994 1.00 97.62 84 VAL A C 1
ATOM 548 O O . VAL A 1 84 ? 1.812 -1.763 1.348 1.00 97.62 84 VAL A O 1
ATOM 551 N N . THR A 1 85 ? 2.946 0.120 1.828 1.00 97.50 85 THR A N 1
ATOM 552 C CA . THR A 1 85 ? 2.544 0.217 3.234 1.00 97.50 85 THR A CA 1
ATOM 553 C C . THR A 1 85 ? 1.500 1.311 3.373 1.00 97.50 85 THR A C 1
ATOM 555 O O . THR A 1 85 ? 1.741 2.438 2.937 1.00 97.50 85 THR A O 1
ATOM 558 N N . TYR A 1 86 ? 0.359 0.975 3.968 1.00 97.31 86 TYR A N 1
ATOM 559 C CA . TYR A 1 86 ? -0.702 1.911 4.312 1.00 97.31 86 TYR A CA 1
ATOM 560 C C . TYR A 1 86 ? -0.675 2.209 5.802 1.00 97.31 86 TYR A C 1
ATOM 562 O O . TYR A 1 86 ? -0.692 1.279 6.607 1.00 97.31 86 TYR A O 1
ATOM 570 N N . SER A 1 87 ? -0.706 3.493 6.137 1.00 96.75 87 SER A N 1
ATOM 571 C CA . SER A 1 87 ? -0.669 3.981 7.514 1.00 96.75 87 SER A CA 1
ATOM 572 C C . SER A 1 87 ? -1.843 4.914 7.784 1.00 96.75 87 SER A C 1
ATOM 574 O O . SER A 1 87 ? -2.177 5.765 6.953 1.00 96.75 87 SER A O 1
ATOM 576 N N . ALA A 1 88 ? -2.439 4.800 8.970 1.00 96.69 88 ALA A N 1
ATOM 577 C CA . ALA A 1 88 ? -3.422 5.748 9.488 1.00 96.69 88 ALA A CA 1
ATOM 578 C C . ALA A 1 88 ? -3.171 6.018 10.973 1.00 96.69 88 ALA A C 1
ATOM 580 O O . ALA A 1 88 ? -2.671 5.173 11.709 1.00 96.69 88 ALA A O 1
ATOM 581 N N . SER A 1 89 ? -3.523 7.217 11.436 1.00 93.25 89 SER A N 1
ATOM 582 C CA . SER A 1 89 ? -3.364 7.572 12.847 1.00 93.25 89 SER A CA 1
ATOM 583 C C . SER A 1 89 ? -4.248 6.697 13.736 1.00 93.25 89 SER A C 1
ATOM 585 O O . SER A 1 89 ? -5.460 6.670 13.549 1.00 93.25 89 SER A O 1
ATOM 587 N N . GLY A 1 90 ? -3.642 6.030 14.720 1.00 91.75 90 GLY A N 1
ATOM 588 C CA . GLY A 1 90 ? -4.355 5.145 15.647 1.00 91.75 90 GLY A CA 1
ATOM 589 C C . GLY A 1 90 ? -4.574 3.722 15.131 1.00 91.75 90 GLY A C 1
ATOM 590 O O . GLY A 1 90 ? -5.263 2.964 15.798 1.00 91.75 90 GLY A O 1
ATOM 591 N N . TYR A 1 91 ? -3.981 3.359 13.991 1.00 95.25 91 TYR A N 1
ATOM 592 C CA . TYR A 1 91 ? -4.045 2.014 13.429 1.00 95.25 91 TYR A CA 1
ATOM 593 C C . TYR A 1 91 ? -2.646 1.454 13.182 1.00 95.25 91 TYR A C 1
ATOM 595 O O . TYR A 1 91 ? -1.709 2.206 12.909 1.00 95.25 91 TYR A O 1
ATOM 603 N N . ASP A 1 92 ? -2.533 0.129 13.226 1.00 95.56 92 ASP A N 1
ATOM 604 C CA . ASP A 1 92 ? -1.348 -0.569 12.740 1.00 95.56 92 ASP A CA 1
ATOM 605 C C . ASP A 1 92 ? -1.251 -0.494 11.212 1.00 95.56 92 ASP A C 1
ATOM 607 O O . ASP A 1 92 ? -2.259 -0.503 10.495 1.00 95.56 92 ASP A O 1
ATOM 611 N N . ASP A 1 93 ? -0.016 -0.459 10.716 1.00 96.56 93 ASP A N 1
ATOM 612 C CA . ASP A 1 93 ? 0.262 -0.447 9.2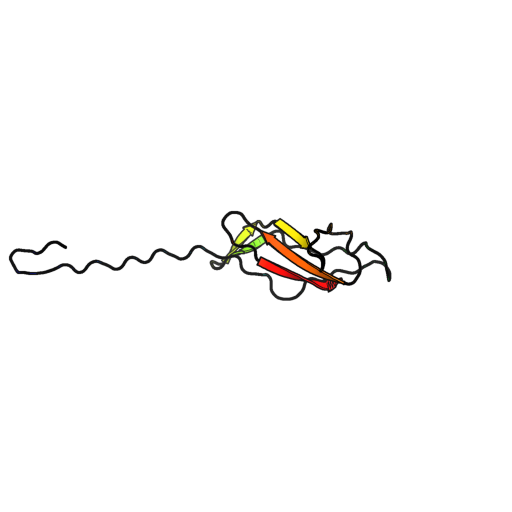87 1.00 96.56 93 ASP A CA 1
ATOM 613 C C . ASP A 1 93 ? -0.146 -1.768 8.627 1.00 96.56 93 ASP A C 1
ATOM 615 O O . ASP A 1 93 ? 0.123 -2.862 9.133 1.00 96.56 93 ASP A O 1
ATOM 619 N N . VAL A 1 94 ? -0.717 -1.671 7.428 1.00 96.69 94 VAL A N 1
ATOM 620 C CA . VAL A 1 94 ? -1.028 -2.835 6.590 1.00 96.69 94 VAL A CA 1
ATOM 621 C C . VAL A 1 94 ? -0.265 -2.771 5.280 1.00 96.69 94 VAL A C 1
ATOM 623 O O . VAL A 1 94 ? 0.035 -1.695 4.766 1.00 96.69 94 VAL A O 1
ATOM 626 N N . THR A 1 95 ? 0.063 -3.934 4.720 1.00 96.06 95 THR A N 1
ATOM 627 C CA . THR A 1 95 ? 0.881 -4.018 3.506 1.00 96.06 95 THR A CA 1
ATOM 628 C C . THR A 1 95 ? 0.138 -4.674 2.355 1.00 96.06 95 THR A C 1
ATOM 630 O O . THR A 1 95 ? -0.727 -5.528 2.552 1.00 96.06 95 THR A O 1
ATOM 633 N N . GLN A 1 96 ? 0.495 -4.272 1.138 1.00 95.88 96 GLN A N 1
ATOM 634 C CA . GLN A 1 96 ? 0.005 -4.860 -0.099 1.00 95.88 96 GLN A CA 1
ATOM 635 C C . GLN A 1 96 ? 1.134 -4.986 -1.122 1.00 9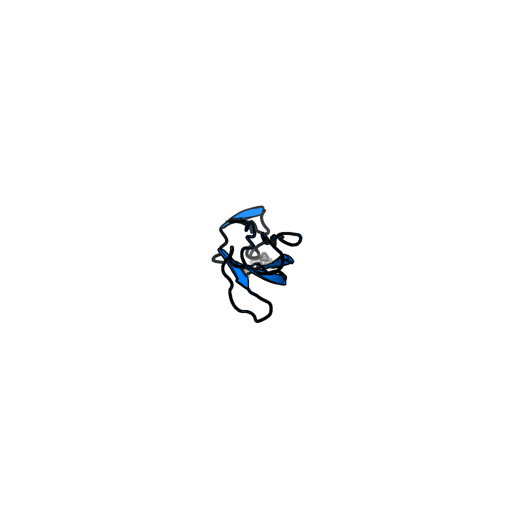5.88 96 GLN A C 1
ATOM 637 O O . GLN A 1 96 ? 2.019 -4.136 -1.213 1.00 95.88 96 GLN A O 1
ATOM 642 N N . THR A 1 97 ? 1.096 -6.046 -1.924 1.00 96.50 97 THR A N 1
ATOM 643 C CA . THR A 1 97 ? 2.037 -6.230 -3.029 1.00 96.50 97 THR A CA 1
ATOM 644 C C . THR A 1 97 ? 1.620 -5.402 -4.240 1.00 96.50 97 THR A C 1
ATOM 646 O O . THR A 1 97 ? 0.463 -5.437 -4.661 1.00 96.50 97 THR A O 1
ATOM 649 N N . LEU A 1 98 ? 2.587 -4.712 -4.842 1.00 96.50 98 LEU A N 1
ATOM 650 C CA . LEU A 1 98 ? 2.455 -4.034 -6.127 1.00 96.50 98 LEU A CA 1
ATOM 651 C C . LEU A 1 98 ? 3.411 -4.669 -7.138 1.00 96.50 98 LEU A C 1
ATOM 653 O O . LEU A 1 98 ? 4.606 -4.806 -6.874 1.00 96.50 98 LEU A O 1
ATOM 657 N N . VAL A 1 99 ? 2.881 -5.043 -8.298 1.00 96.81 99 VAL A N 1
ATOM 658 C CA . VAL A 1 99 ? 3.653 -5.580 -9.423 1.00 96.81 99 VAL A CA 1
ATOM 659 C C . VAL A 1 99 ? 3.601 -4.585 -10.576 1.00 96.81 99 VAL A C 1
ATOM 661 O O . VAL A 1 99 ? 2.526 -4.097 -10.923 1.00 96.81 99 VAL A O 1
ATOM 664 N N . VAL A 1 100 ? 4.761 -4.272 -11.146 1.00 94.31 100 VAL A N 1
ATOM 665 C CA . VAL A 1 100 ? 4.924 -3.348 -12.279 1.00 94.31 100 VAL A CA 1
ATOM 666 C C . VAL A 1 100 ? 5.526 -4.079 -13.463 1.00 94.31 100 VAL A C 1
ATOM 668 O O . VAL A 1 100 ? 6.497 -4.838 -13.226 1.00 94.31 100 VAL A O 1
#

Secondary structure (DSSP, 8-state):
--B-TT--BPPPPPP-PPPPP-BPPPSS-EE---SSTT---B-----SEEEBTTS-EEE-EEEEE-TTS-EE-TT-BPSSEEEEEEE-TTS--EEEEEE-

Radius of gyration: 23.37 Å; chains: 1; bounding box: 44×22×79 Å

Organism: NCBI:txid1358

Sequence (100 aa):
TATDAAGNVSDPTPATTPADPTLVAPTGNLSATTTAVGAADGMANLPATLKDSEGADVPVTAVITNASGSAVTNGSLSAGTYTVTYSASGYDDVTQTLVV

pLDDT: mean 91.1, std 9.0, range [59.66, 98.06]